Protein AF-A0A7K4DDS3-F1 (afdb_monomer_lite)

Foldseek 3Di:
DEAEEEAQEQVLLVDPVSVVVVVVVLVDLHHYDYHYDPDDRPPPVVRPDDDDDDDPVCPVVVVVVVVVVVCCSVVPDDD

Structure (mmCIF, N/CA/C/O backbone):
data_AF-A0A7K4DDS3-F1
#
_entry.id   AF-A0A7K4DDS3-F1
#
loop_
_atom_site.group_PDB
_atom_site.id
_atom_site.type_symbol
_atom_site.label_atom_id
_atom_site.label_alt_id
_atom_site.label_comp_id
_atom_site.label_asym_id
_atom_site.label_entity_id
_atom_site.label_seq_id
_atom_site.pdbx_PDB_ins_code
_atom_site.Cartn_x
_atom_site.Cartn_y
_atom_site.Cartn_z
_atom_site.occupancy
_atom_site.B_iso_or_equiv
_atom_site.auth_seq_id
_atom_site.auth_comp_id
_atom_site.auth_asym_id
_atom_site.auth_atom_id
_atom_site.pdbx_PDB_model_num
ATOM 1 N N . ARG A 1 1 ? -13.721 -7.590 5.049 1.00 84.94 1 ARG A N 1
ATOM 2 C CA . ARG A 1 1 ? -13.790 -6.251 4.401 1.00 84.94 1 ARG A CA 1
ATOM 3 C C . ARG A 1 1 ? -12.365 -5.851 4.041 1.00 84.94 1 ARG A C 1
ATOM 5 O O . ARG A 1 1 ? -11.495 -6.159 4.836 1.00 84.94 1 ARG A O 1
ATOM 12 N N . LEU A 1 2 ? -12.127 -5.249 2.876 1.00 90.62 2 LEU A N 1
ATOM 13 C CA . LEU A 1 2 ? -10.806 -4.768 2.449 1.00 90.62 2 LEU A CA 1
ATOM 14 C C . LEU A 1 2 ? -10.861 -3.245 2.321 1.00 90.62 2 LEU A C 1
ATOM 16 O O . LEU A 1 2 ? -11.814 -2.730 1.733 1.00 90.62 2 LEU A O 1
ATOM 20 N N . VAL A 1 3 ? -9.871 -2.545 2.871 1.00 93.88 3 VAL A N 1
ATOM 21 C CA . VAL A 1 3 ? -9.721 -1.090 2.729 1.00 93.88 3 VAL A CA 1
ATOM 22 C C . VAL A 1 3 ? -8.649 -0.799 1.681 1.00 93.88 3 VAL A C 1
ATOM 24 O O . VAL A 1 3 ? -7.564 -1.373 1.730 1.00 93.88 3 VAL A O 1
ATOM 27 N N . ILE A 1 4 ? -8.955 0.075 0.722 1.00 94.38 4 ILE A N 1
ATOM 28 C CA . ILE A 1 4 ? -8.014 0.517 -0.314 1.00 94.38 4 ILE A CA 1
ATOM 29 C C . ILE A 1 4 ? -7.756 2.008 -0.123 1.00 94.38 4 ILE A C 1
ATOM 31 O O . ILE A 1 4 ? -8.709 2.783 -0.036 1.00 94.38 4 ILE A O 1
ATOM 35 N N . ILE A 1 5 ? -6.484 2.398 -0.070 1.00 93.94 5 ILE A N 1
ATOM 36 C CA . ILE A 1 5 ? -6.056 3.790 0.078 1.00 93.94 5 ILE A CA 1
ATOM 37 C C . ILE A 1 5 ? -5.101 4.129 -1.069 1.00 93.94 5 ILE A C 1
ATOM 39 O O . ILE A 1 5 ? -3.999 3.596 -1.147 1.00 93.94 5 ILE A O 1
ATOM 43 N N . ASP A 1 6 ? -5.519 5.021 -1.958 1.00 92.69 6 ASP A N 1
ATOM 44 C CA . ASP A 1 6 ? -4.693 5.523 -3.058 1.00 92.69 6 ASP A CA 1
ATOM 45 C C .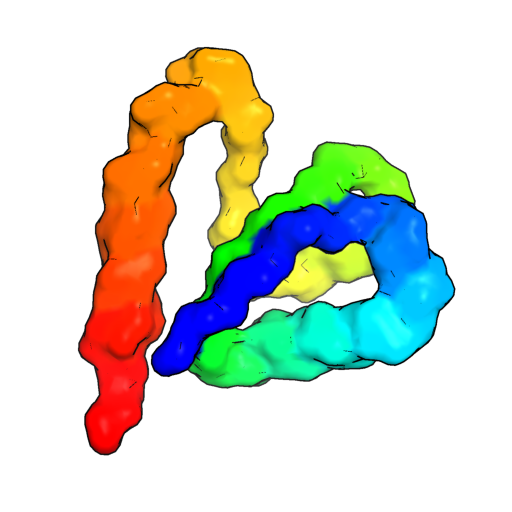 ASP A 1 6 ? -4.868 7.049 -3.125 1.00 92.69 6 ASP A C 1
ATOM 47 O O . ASP A 1 6 ? -5.933 7.516 -3.521 1.00 92.69 6 ASP A O 1
ATOM 51 N N . GLU A 1 7 ? -3.949 7.893 -2.641 1.00 91.94 7 GLU A N 1
ATOM 52 C CA . GLU A 1 7 ? -2.597 7.677 -2.085 1.00 91.94 7 GLU A CA 1
ATOM 53 C C . GLU A 1 7 ? -2.487 8.222 -0.643 1.00 91.94 7 GLU A C 1
ATOM 55 O O . GLU A 1 7 ? -3.163 9.182 -0.273 1.00 91.94 7 GLU A O 1
ATOM 60 N N . ILE A 1 8 ? -1.584 7.670 0.181 1.00 90.88 8 ILE A N 1
ATOM 61 C CA . ILE A 1 8 ? -1.067 8.348 1.384 1.00 90.88 8 ILE A CA 1
ATOM 62 C C . ILE A 1 8 ? 0.087 9.267 0.961 1.00 90.88 8 ILE A C 1
ATOM 64 O O . ILE A 1 8 ? 1.276 8.955 1.110 1.00 90.88 8 ILE A O 1
ATOM 68 N N . GLY A 1 9 ? -0.290 10.402 0.378 1.00 89.25 9 GLY A N 1
ATOM 69 C CA . GLY A 1 9 ? 0.617 11.429 -0.110 1.00 89.25 9 GLY A CA 1
ATOM 70 C C . GLY A 1 9 ? 0.785 12.590 0.868 1.00 89.25 9 GLY A C 1
ATOM 71 O O . GLY A 1 9 ? 0.114 12.709 1.895 1.00 89.25 9 GLY A O 1
ATOM 72 N N . LYS A 1 10 ? 1.708 13.502 0.546 1.00 84.88 10 LYS A N 1
ATOM 73 C CA . LYS A 1 10 ? 1.979 14.696 1.365 1.00 84.88 10 LYS A CA 1
ATOM 74 C C . LYS A 1 10 ? 0.740 15.590 1.516 1.00 84.88 10 LYS A C 1
ATOM 76 O O . LYS A 1 10 ? 0.571 16.206 2.565 1.00 84.88 10 LYS A O 1
ATOM 81 N N . MET A 1 11 ? -0.087 15.697 0.474 1.00 82.31 11 MET A N 1
ATOM 82 C CA . MET A 1 11 ? -1.253 16.587 0.462 1.00 82.31 11 MET A CA 1
ATOM 83 C C . MET A 1 11 ? -2.350 16.065 1.391 1.00 82.31 11 MET A C 1
ATOM 85 O O . MET A 1 11 ? -2.830 16.798 2.254 1.00 82.31 11 MET A O 1
ATOM 89 N N . GLU A 1 12 ? -2.670 14.782 1.268 1.00 83.38 12 GLU A N 1
ATOM 90 C CA . GLU A 1 12 ? -3.626 14.054 2.096 1.00 83.38 12 GLU A CA 1
ATOM 91 C C . GLU A 1 12 ? -3.155 14.050 3.548 1.00 83.38 12 GLU A C 1
ATOM 93 O O . GLU A 1 12 ? -3.927 14.331 4.468 1.00 83.38 12 GLU A O 1
ATOM 98 N N . TRP A 1 13 ? -1.848 13.859 3.756 1.00 86.31 13 TRP A N 1
ATOM 99 C CA . TRP A 1 13 ? -1.256 13.883 5.082 1.00 86.31 13 TRP A CA 1
ATOM 100 C C . TRP A 1 13 ? -1.369 15.238 5.772 1.00 86.31 13 TRP A C 1
ATOM 102 O O . TRP A 1 13 ? -1.200 15.271 6.976 1.00 86.31 13 TRP A O 1
ATOM 112 N N . TYR A 1 14 ? -1.647 16.372 5.121 1.00 85.94 14 TYR A N 1
ATOM 113 C CA . TYR A 1 14 ? -1.880 17.628 5.860 1.00 85.94 14 TYR A CA 1
ATOM 114 C C . TYR A 1 14 ? -3.256 17.701 6.533 1.00 85.94 14 TYR A C 1
ATOM 116 O O . TYR A 1 14 ? -3.447 18.528 7.427 1.00 85.94 14 TYR A O 1
ATOM 124 N N . SER A 1 15 ? -4.186 16.814 6.179 1.00 90.06 15 SER A N 1
ATOM 125 C CA . SER A 1 15 ? -5.468 16.689 6.865 1.00 90.06 15 SER A CA 1
ATOM 126 C C . SER A 1 15 ? -5.310 15.906 8.170 1.00 90.06 15 SER A C 1
ATOM 128 O O . SER A 1 15 ? -4.986 14.719 8.169 1.00 90.06 15 SER A O 1
ATOM 130 N N . GLY A 1 16 ? -5.585 16.554 9.306 1.00 89.06 16 GLY A N 1
ATOM 131 C CA . GLY A 1 16 ? -5.578 15.885 10.613 1.00 89.06 16 GLY A CA 1
ATOM 132 C C . GLY A 1 16 ? -6.594 14.741 10.700 1.00 89.06 16 GLY A C 1
ATOM 133 O O . GLY A 1 16 ? -6.288 13.699 11.270 1.00 89.06 16 GLY A O 1
ATOM 134 N N . ALA A 1 17 ? -7.763 14.900 10.071 1.00 91.81 17 ALA A N 1
ATOM 135 C CA . ALA A 1 17 ? -8.776 13.848 10.003 1.00 91.81 17 ALA A CA 1
ATOM 136 C C . ALA A 1 17 ? -8.294 12.641 9.186 1.00 91.81 17 ALA A C 1
ATOM 138 O O . ALA A 1 17 ? -8.516 11.502 9.583 1.00 91.81 17 ALA A O 1
ATOM 139 N N . PHE A 1 18 ? -7.587 12.886 8.078 1.00 91.69 18 PHE A N 1
ATOM 140 C CA . PHE A 1 18 ? -7.015 11.812 7.268 1.00 91.69 18 PHE A CA 1
ATOM 141 C C . PHE A 1 18 ? -5.935 11.046 8.038 1.00 91.69 18 PHE A C 1
ATOM 143 O O . PHE A 1 18 ? -5.967 9.822 8.060 1.00 91.69 18 PHE A O 1
ATOM 150 N N . ARG A 1 19 ? -5.031 11.751 8.736 1.00 89.25 19 ARG A N 1
ATOM 151 C CA . ARG A 1 19 ? -4.031 11.106 9.607 1.00 89.25 19 ARG A CA 1
ATOM 152 C C . ARG A 1 19 ? -4.681 10.204 10.655 1.00 89.25 19 ARG A C 1
ATOM 154 O O . ARG A 1 19 ? -4.225 9.083 10.828 1.00 89.25 19 ARG A O 1
ATOM 161 N N . GLY A 1 20 ? -5.732 10.691 11.320 1.00 90.06 20 GLY A N 1
ATOM 162 C CA . GLY A 1 20 ? -6.469 9.921 12.326 1.00 90.06 20 GLY A CA 1
ATOM 163 C C . GLY A 1 20 ? -7.062 8.638 11.747 1.00 90.06 20 GLY A C 1
ATOM 164 O O . GLY A 1 20 ? -6.789 7.563 12.265 1.00 90.06 20 GLY A O 1
ATOM 165 N N . LEU A 1 21 ? -7.771 8.736 10.618 1.00 91.38 21 LEU A N 1
ATOM 166 C CA . LEU A 1 21 ? -8.355 7.573 9.941 1.00 91.38 21 LEU A CA 1
ATOM 167 C C . LEU A 1 21 ? -7.301 6.562 9.483 1.00 91.38 21 LEU A C 1
ATOM 169 O O . LEU A 1 21 ? -7.478 5.363 9.659 1.00 91.38 21 LEU A O 1
ATOM 173 N N . VAL A 1 22 ? -6.194 7.032 8.904 1.00 89.81 22 VAL A N 1
ATOM 174 C CA . VAL A 1 22 ? -5.103 6.147 8.480 1.00 89.81 22 VAL A CA 1
ATOM 175 C C . VAL A 1 22 ? -4.506 5.411 9.680 1.00 89.81 22 VAL A C 1
ATOM 177 O O . VAL A 1 22 ? -4.224 4.221 9.590 1.00 89.81 22 VAL A O 1
ATOM 180 N N . GLN A 1 23 ? -4.333 6.102 10.806 1.00 87.56 23 GLN A N 1
ATOM 181 C CA . GLN A 1 23 ? -3.792 5.509 12.023 1.00 87.56 23 GLN A CA 1
ATOM 182 C C . G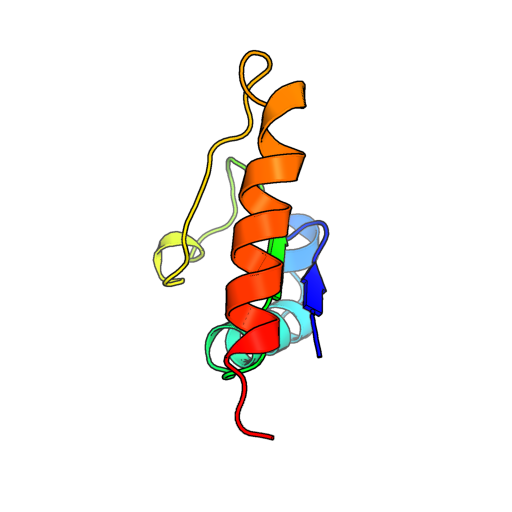LN A 1 23 ? -4.754 4.475 12.627 1.00 87.56 23 GLN A C 1
ATOM 184 O O . GLN A 1 23 ? -4.329 3.365 12.929 1.00 87.56 23 GLN A O 1
ATOM 189 N N . GLU A 1 24 ? -6.048 4.794 12.698 1.00 89.75 24 GLU A N 1
ATOM 190 C CA . GLU A 1 24 ? -7.096 3.856 13.120 1.00 89.75 24 GLU A CA 1
ATOM 191 C C . GLU A 1 24 ? -7.135 2.600 12.239 1.00 89.75 24 GLU A C 1
ATOM 193 O O . GLU A 1 24 ? -7.234 1.492 12.763 1.00 89.75 24 GLU A O 1
ATOM 198 N N . GLU A 1 25 ? -7.009 2.743 10.915 1.00 90.44 25 GLU A N 1
ATOM 199 C CA . GLU A 1 25 ? -7.058 1.589 10.012 1.00 90.44 25 GLU A CA 1
ATOM 200 C C . GLU A 1 25 ? -5.796 0.726 10.040 1.00 90.44 25 GLU A C 1
ATOM 202 O O . GLU A 1 25 ? -5.889 -0.479 9.816 1.00 90.44 25 GLU A O 1
ATOM 207 N N . PHE A 1 26 ? -4.623 1.291 10.337 1.00 84.25 26 PHE A N 1
ATOM 208 C CA . PHE A 1 26 ? -3.416 0.482 10.543 1.00 84.25 26 PHE A CA 1
ATOM 209 C C . PHE A 1 26 ? -3.408 -0.258 11.889 1.00 84.25 26 PHE A C 1
ATOM 211 O O . PHE A 1 26 ? -2.726 -1.278 12.002 1.00 84.25 26 PHE A O 1
ATOM 218 N N . ASP A 1 27 ? -4.175 0.211 12.876 1.00 85.69 27 ASP A N 1
ATOM 219 C CA . ASP A 1 27 ? -4.367 -0.469 14.163 1.00 85.69 27 ASP A CA 1
ATOM 220 C C . ASP A 1 27 ? -5.537 -1.477 14.138 1.00 85.69 27 ASP A C 1
ATOM 222 O O . ASP A 1 27 ? -5.664 -2.326 15.028 1.00 85.69 27 ASP A O 1
ATOM 226 N N . ALA A 1 28 ? -6.401 -1.411 13.122 1.00 87.00 28 ALA A N 1
ATOM 227 C CA . ALA A 1 28 ? -7.549 -2.292 12.975 1.00 87.00 28 ALA A CA 1
ATOM 228 C C . ALA A 1 28 ? -7.153 -3.692 12.454 1.00 87.00 28 ALA A C 1
ATOM 230 O O . ALA A 1 28 ? -6.218 -3.843 11.670 1.00 87.00 28 ALA A O 1
ATOM 231 N N . PRO A 1 29 ? -7.924 -4.747 12.789 1.00 86.81 29 PRO A N 1
ATOM 232 C CA . PRO A 1 29 ? -7.738 -6.078 12.202 1.00 86.81 29 PRO A CA 1
ATOM 233 C C . PRO A 1 29 ? -8.201 -6.155 10.737 1.00 86.81 29 PRO A C 1
ATOM 235 O O . PRO A 1 29 ? -8.075 -7.201 10.099 1.00 86.81 29 PRO A O 1
ATOM 238 N N . THR A 1 30 ? -8.796 -5.084 10.204 1.00 89.69 30 THR A N 1
ATOM 239 C CA . THR A 1 30 ? -9.280 -5.046 8.825 1.00 89.69 30 THR A CA 1
ATOM 240 C C . THR A 1 30 ? -8.085 -4.991 7.872 1.00 89.69 30 THR A C 1
ATOM 242 O O . THR A 1 30 ? -7.280 -4.069 7.969 1.00 89.69 30 THR A O 1
ATOM 245 N N . PRO A 1 31 ? -7.963 -5.917 6.907 1.00 91.19 31 PRO A N 1
ATOM 246 C CA . PRO A 1 31 ? -6.875 -5.854 5.946 1.00 91.19 31 PRO A CA 1
ATOM 247 C C . PRO A 1 31 ? -6.984 -4.602 5.074 1.00 91.19 31 PRO A C 1
ATOM 249 O O . PRO A 1 31 ? -8.071 -4.234 4.608 1.00 91.19 31 PRO A O 1
ATOM 252 N N . SER A 1 32 ? -5.836 -3.978 4.819 1.00 92.25 32 SER A N 1
ATOM 253 C CA . SER A 1 32 ? -5.713 -2.767 4.018 1.00 92.25 32 SER A C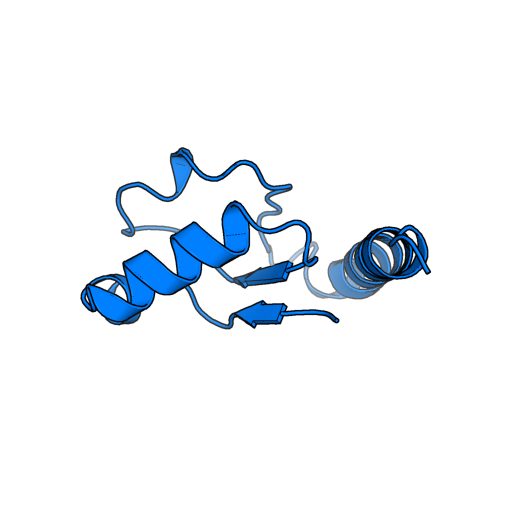A 1
ATOM 254 C C . SER A 1 32 ? -4.598 -2.884 2.976 1.00 92.25 32 SER A C 1
ATOM 256 O O . SER A 1 32 ? -3.597 -3.577 3.167 1.00 92.25 32 SER A O 1
ATOM 258 N N . VAL A 1 33 ? -4.792 -2.212 1.841 1.00 94.38 33 VAL A N 1
ATOM 259 C CA . VAL A 1 33 ? -3.767 -1.997 0.813 1.00 94.38 33 VAL A CA 1
ATOM 260 C C . VAL A 1 33 ? -3.679 -0.502 0.563 1.00 94.38 33 VAL A C 1
ATOM 262 O O . VAL A 1 33 ? -4.694 0.136 0.281 1.00 94.38 33 VAL A O 1
ATOM 265 N N . ALA A 1 34 ? -2.472 0.048 0.658 1.00 93.25 34 ALA A N 1
ATOM 266 C CA . ALA A 1 34 ? -2.235 1.472 0.488 1.00 93.25 34 ALA A CA 1
ATOM 267 C C . ALA A 1 34 ? -1.057 1.745 -0.453 1.00 93.25 34 ALA A C 1
ATOM 269 O O . ALA A 1 34 ? -0.057 1.024 -0.420 1.00 93.25 34 ALA A O 1
ATOM 270 N N . THR A 1 35 ? -1.149 2.809 -1.250 1.00 93.62 35 THR A N 1
ATOM 271 C CA . THR A 1 35 ? 0.012 3.423 -1.907 1.00 93.62 35 THR A CA 1
ATOM 272 C C . THR A 1 35 ? 0.541 4.555 -1.027 1.00 93.62 35 THR A C 1
ATOM 274 O O . THR A 1 35 ? -0.223 5.271 -0.378 1.00 93.62 35 THR A O 1
ATOM 277 N N . ILE A 1 36 ? 1.865 4.690 -0.952 1.00 90.31 36 ILE A N 1
ATOM 278 C CA . ILE A 1 36 ? 2.532 5.725 -0.156 1.00 90.31 36 ILE A CA 1
ATOM 279 C C . ILE A 1 36 ? 3.470 6.533 -1.042 1.00 90.31 36 ILE A C 1
ATOM 281 O O . ILE A 1 36 ? 4.174 5.969 -1.888 1.00 90.31 36 ILE A O 1
ATOM 285 N N . ALA A 1 37 ? 3.544 7.840 -0.800 1.00 87.75 37 ALA A N 1
ATOM 286 C CA . ALA A 1 37 ? 4.542 8.665 -1.462 1.00 87.75 37 ALA A CA 1
ATOM 287 C C . ALA A 1 37 ? 5.946 8.187 -1.070 1.00 87.75 37 ALA A C 1
ATOM 289 O O . ALA A 1 37 ? 6.286 8.106 0.111 1.00 87.75 37 ALA A O 1
ATOM 290 N N . GLN A 1 38 ? 6.808 7.951 -2.062 1.00 83.50 38 GLN A N 1
ATOM 291 C CA . GLN A 1 38 ? 8.192 7.509 -1.833 1.00 83.50 38 GLN A CA 1
ATOM 292 C C . GLN A 1 38 ? 8.999 8.509 -0.978 1.00 83.50 38 GLN A C 1
ATOM 294 O O . GLN A 1 38 ? 10.013 8.154 -0.378 1.00 83.50 38 GLN A O 1
ATOM 299 N N . ARG A 1 39 ? 8.591 9.786 -0.942 1.00 81.69 39 ARG A N 1
ATOM 300 C CA . ARG A 1 39 ? 9.242 10.853 -0.171 1.00 81.69 39 ARG A CA 1
ATOM 301 C C . ARG A 1 39 ? 8.211 11.817 0.403 1.00 81.69 39 ARG A C 1
ATOM 303 O O . ARG A 1 39 ? 7.231 12.151 -0.252 1.00 81.69 39 ARG A O 1
ATOM 310 N N . GLY A 1 40 ? 8.529 12.390 1.564 1.00 69.88 40 GLY A N 1
ATOM 311 C CA . GLY A 1 40 ? 7.883 13.619 2.034 1.00 69.88 40 GLY A CA 1
ATOM 312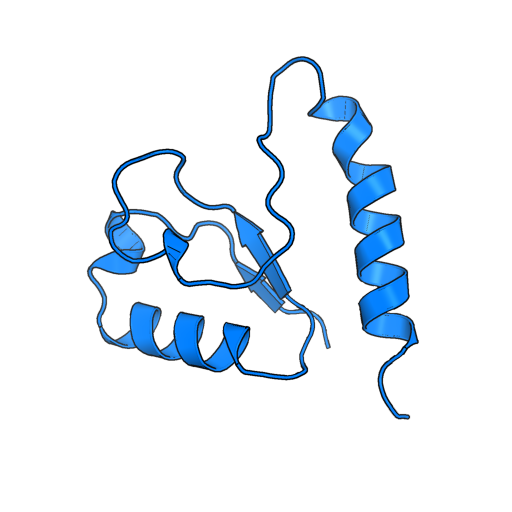 C C . GLY A 1 40 ? 6.659 13.443 2.930 1.00 69.88 40 GLY A C 1
ATOM 313 O O . GLY A 1 40 ? 5.940 14.422 3.124 1.00 69.88 40 GLY A O 1
ATOM 314 N N . VAL A 1 41 ? 6.454 12.257 3.510 1.00 72.25 41 VAL A N 1
ATOM 315 C CA . VAL A 1 41 ? 5.409 12.014 4.516 1.00 72.25 41 VAL A CA 1
ATOM 316 C C . VAL A 1 41 ? 6.064 11.607 5.845 1.00 72.25 41 VAL A C 1
ATOM 318 O O . VAL A 1 41 ? 6.449 10.451 6.018 1.00 72.25 41 VAL A O 1
ATOM 321 N N . PRO A 1 42 ? 6.270 12.554 6.779 1.00 73.06 42 PRO A N 1
ATOM 322 C CA . PRO A 1 42 ? 6.854 12.256 8.085 1.00 73.06 42 PRO A CA 1
ATOM 323 C C . PRO A 1 42 ? 5.948 11.328 8.905 1.00 73.06 42 PRO A C 1
ATOM 325 O O . PRO A 1 42 ? 4.750 11.597 9.014 1.00 73.06 42 PRO A O 1
ATOM 328 N N . GLY A 1 43 ? 6.525 10.292 9.522 1.00 72.12 43 GLY A N 1
ATOM 329 C CA . GLY A 1 43 ? 5.829 9.390 10.448 1.00 72.12 43 GLY A CA 1
ATOM 330 C C . GLY A 1 43 ? 5.277 8.101 9.833 1.00 72.12 43 GLY A C 1
ATOM 331 O O . GLY A 1 43 ? 4.808 7.245 10.578 1.00 72.12 43 GLY A O 1
ATOM 332 N N . LEU A 1 44 ? 5.350 7.925 8.506 1.00 72.62 44 LEU A N 1
ATOM 333 C CA . LEU A 1 44 ? 4.952 6.671 7.844 1.00 72.62 44 LEU A CA 1
ATOM 334 C C . LEU A 1 44 ? 5.865 5.482 8.194 1.00 72.62 44 LEU A C 1
ATOM 336 O O . LEU A 1 44 ? 5.451 4.333 8.091 1.00 72.62 44 LEU A O 1
ATOM 340 N N . ASP A 1 45 ? 7.093 5.753 8.629 1.00 72.81 45 ASP A N 1
ATOM 341 C CA . ASP A 1 45 ? 8.082 4.772 9.083 1.00 72.81 45 ASP A CA 1
ATOM 342 C C . ASP A 1 45 ? 7.642 3.988 10.329 1.00 72.81 45 ASP A C 1
ATOM 344 O O . ASP A 1 45 ? 8.171 2.914 10.609 1.00 72.81 45 ASP A O 1
ATOM 348 N N . GLN A 1 46 ? 6.658 4.504 11.067 1.00 74.44 46 GLN A N 1
ATOM 349 C CA . GLN A 1 46 ? 6.126 3.872 12.273 1.00 74.44 46 GLN A CA 1
ATOM 350 C C . GLN A 1 46 ? 5.039 2.831 11.976 1.00 74.44 46 GLN A C 1
ATOM 352 O O . GLN A 1 46 ? 4.689 2.043 12.857 1.00 74.44 46 GLN A O 1
ATOM 357 N N . ILE A 1 47 ? 4.512 2.801 10.749 1.00 75.94 47 ILE A N 1
ATOM 358 C CA . ILE A 1 47 ? 3.468 1.855 10.355 1.00 75.94 47 ILE A CA 1
ATOM 359 C C . ILE A 1 47 ? 4.081 0.474 10.128 1.00 75.94 47 ILE A C 1
ATOM 361 O O . ILE A 1 47 ? 4.994 0.283 9.324 1.00 75.94 47 ILE A O 1
ATOM 365 N N . ARG A 1 48 ? 3.541 -0.524 10.830 1.00 80.69 48 ARG A N 1
ATOM 366 C CA . ARG A 1 48 ? 3.941 -1.924 10.679 1.00 80.69 48 ARG A CA 1
ATOM 367 C C . ARG A 1 48 ? 3.166 -2.565 9.537 1.00 80.69 48 ARG A C 1
ATOM 369 O O . ARG A 1 48 ? 2.099 -3.128 9.744 1.00 80.69 48 ARG A O 1
ATOM 376 N N . ALA A 1 49 ? 3.731 -2.509 8.339 1.00 86.12 49 ALA A N 1
ATOM 377 C CA . ALA A 1 49 ? 3.166 -3.148 7.157 1.00 86.12 49 ALA A CA 1
ATOM 378 C C . ALA A 1 49 ? 4.252 -3.826 6.315 1.00 86.12 49 ALA A C 1
ATOM 380 O O . ALA A 1 49 ? 5.438 -3.495 6.400 1.00 86.12 49 ALA A O 1
ATOM 381 N N . ARG A 1 50 ? 3.841 -4.758 5.448 1.00 88.88 50 ARG A N 1
ATOM 382 C CA . ARG A 1 50 ? 4.691 -5.215 4.345 1.00 88.88 50 ARG A CA 1
ATOM 383 C C . ARG A 1 50 ? 4.783 -4.082 3.324 1.00 88.88 50 ARG A C 1
ATOM 385 O O . ARG A 1 50 ? 3.809 -3.792 2.637 1.00 88.88 50 ARG A O 1
ATOM 392 N N . VAL A 1 51 ? 5.958 -3.475 3.204 1.00 89.38 51 VAL A N 1
ATOM 393 C CA . VAL A 1 51 ? 6.229 -2.431 2.208 1.00 89.38 51 VAL A CA 1
ATOM 394 C C . VAL A 1 51 ? 6.934 -3.046 1.006 1.00 89.38 51 VAL A C 1
ATOM 396 O O . VAL A 1 51 ? 7.884 -3.814 1.156 1.00 89.38 51 VAL A O 1
ATOM 399 N N . VAL A 1 52 ? 6.469 -2.700 -0.192 1.00 92.12 52 VAL A N 1
ATOM 400 C CA . VAL A 1 52 ? 7.089 -3.105 -1.455 1.00 92.12 52 VAL A CA 1
ATOM 401 C C . VAL A 1 52 ? 7.313 -1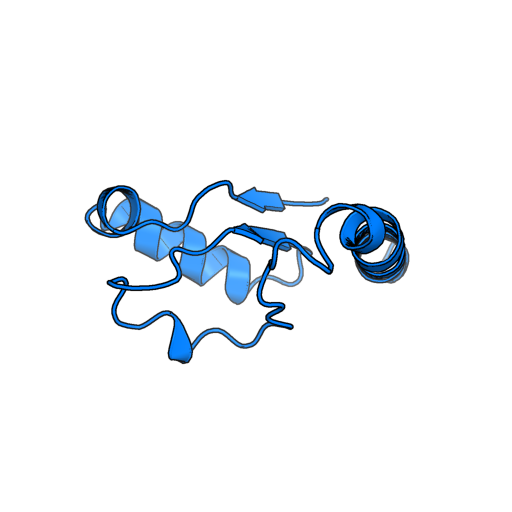.858 -2.297 1.00 92.12 52 VAL A C 1
ATOM 403 O O . VAL A 1 52 ? 6.373 -1.123 -2.588 1.00 92.12 52 VAL A O 1
ATOM 406 N N . GLU A 1 53 ? 8.559 -1.611 -2.692 1.00 93.00 53 GLU A N 1
ATOM 407 C CA . GLU A 1 53 ? 8.868 -0.535 -3.629 1.00 93.00 53 GLU A CA 1
ATOM 408 C C . GLU A 1 53 ? 8.443 -0.943 -5.044 1.00 93.00 53 GLU A C 1
ATOM 410 O O . GLU A 1 53 ? 8.929 -1.934 -5.599 1.00 93.00 53 GLU A O 1
ATOM 415 N N . VAL A 1 54 ? 7.543 -0.165 -5.646 1.00 94.81 54 VAL A N 1
ATOM 416 C CA . VAL A 1 54 ? 7.146 -0.357 -7.042 1.00 94.81 54 VAL A CA 1
ATOM 417 C C . VAL A 1 54 ? 8.215 0.245 -7.949 1.00 94.81 54 VAL A C 1
ATOM 419 O O . VAL A 1 54 ? 8.483 1.444 -7.932 1.00 94.81 54 VAL A O 1
ATOM 422 N N . THR A 1 55 ? 8.805 -0.593 -8.788 1.00 95.75 55 THR A N 1
ATOM 423 C CA . THR A 1 55 ? 9.793 -0.224 -9.798 1.00 95.75 55 THR A CA 1
ATOM 424 C C . THR A 1 55 ? 9.263 -0.575 -11.182 1.00 95.75 55 THR A C 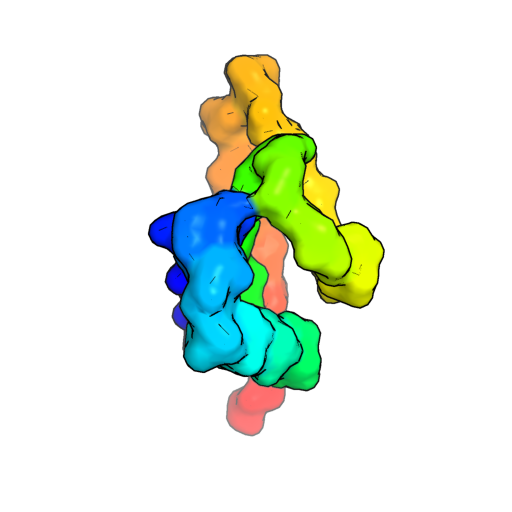1
ATOM 426 O O . THR A 1 55 ? 8.353 -1.387 -11.342 1.00 95.75 55 THR A O 1
ATOM 429 N N . ARG A 1 56 ? 9.875 -0.022 -12.233 1.00 96.38 56 ARG A N 1
ATOM 430 C CA . ARG A 1 56 ? 9.524 -0.411 -13.611 1.00 96.38 56 ARG A CA 1
ATOM 431 C C . ARG A 1 56 ? 9.709 -1.909 -13.873 1.00 96.38 56 ARG A C 1
ATOM 433 O O . ARG A 1 56 ? 8.991 -2.453 -14.697 1.00 96.38 56 ARG A O 1
ATOM 440 N N . ALA A 1 57 ? 10.658 -2.549 -13.189 1.00 97.44 57 ALA A N 1
ATOM 441 C CA . ALA A 1 57 ? 10.986 -3.956 -13.394 1.00 97.44 57 ALA A CA 1
ATOM 442 C C . ALA A 1 57 ? 10.001 -4.918 -12.710 1.00 97.44 57 ALA A C 1
ATOM 444 O O . ALA A 1 57 ? 9.835 -6.035 -13.186 1.00 97.44 57 ALA A O 1
ATOM 445 N N . ASN A 1 58 ? 9.354 -4.505 -11.613 1.00 96.19 58 ASN A N 1
ATOM 446 C CA . ASN A 1 58 ? 8.437 -5.370 -10.860 1.00 96.19 58 ASN A CA 1
ATOM 447 C C . ASN A 1 58 ? 6.951 -5.021 -11.043 1.00 96.19 58 ASN A C 1
ATOM 449 O O . ASN A 1 58 ? 6.107 -5.863 -10.749 1.00 96.19 58 ASN A O 1
ATOM 453 N N . ARG A 1 59 ? 6.619 -3.826 -11.558 1.00 95.81 59 ARG A N 1
ATOM 454 C CA . ARG A 1 59 ? 5.239 -3.316 -11.652 1.00 95.81 59 ARG A CA 1
ATOM 455 C C . ARG A 1 59 ? 4.270 -4.314 -12.282 1.00 95.81 59 ARG A C 1
ATOM 457 O O . ARG A 1 59 ? 3.197 -4.546 -11.736 1.00 95.81 59 ARG A O 1
ATOM 464 N N . ASP A 1 60 ? 4.655 -4.903 -13.409 1.00 95.88 60 ASP A N 1
ATOM 465 C CA . ASP A 1 60 ? 3.747 -5.724 -14.214 1.00 95.88 60 ASP A CA 1
ATOM 466 C C . ASP A 1 60 ? 3.555 -7.141 -13.626 1.00 95.88 60 ASP A C 1
ATOM 468 O O . ASP A 1 60 ? 2.603 -7.836 -13.976 1.00 95.88 60 ASP A O 1
ATOM 472 N N . HIS A 1 61 ? 4.413 -7.554 -12.683 1.00 94.75 61 HIS A N 1
ATOM 473 C CA . HIS A 1 61 ? 4.336 -8.849 -11.995 1.00 94.75 61 HIS A CA 1
ATOM 474 C C . HIS A 1 61 ? 3.921 -8.739 -10.521 1.00 94.75 61 HIS A C 1
ATOM 476 O O . HIS A 1 61 ? 3.694 -9.759 -9.878 1.00 94.75 61 HIS A O 1
ATOM 482 N N . LEU A 1 62 ? 3.771 -7.522 -9.989 1.00 95.31 62 LEU A N 1
ATOM 483 C CA . LEU A 1 62 ? 3.424 -7.299 -8.584 1.00 95.31 62 LEU A CA 1
ATOM 484 C C . LEU A 1 62 ? 1.983 -7.707 -8.255 1.00 95.31 62 LEU A C 1
ATOM 486 O O . LEU A 1 62 ? 1.694 -8.152 -7.146 1.00 95.31 62 LEU A O 1
ATOM 490 N N . LEU A 1 63 ? 1.066 -7.528 -9.211 1.00 93.50 63 LEU A N 1
ATOM 491 C CA . LEU A 1 63 ? -0.366 -7.708 -8.983 1.00 93.50 63 LEU A CA 1
ATOM 492 C C . LEU A 1 63 ? -0.721 -9.134 -8.511 1.00 93.50 63 LEU A C 1
ATOM 494 O O . LEU A 1 63 ? -1.389 -9.239 -7.483 1.00 93.50 63 LEU A O 1
ATOM 498 N N . PRO A 1 64 ? -0.258 -10.223 -9.160 1.00 94.38 64 PRO A N 1
ATOM 499 C CA . PRO A 1 64 ? -0.512 -11.580 -8.674 1.00 94.38 64 PRO A CA 1
ATOM 500 C C . PRO A 1 64 ? -0.005 -11.837 -7.247 1.00 94.38 64 PRO A C 1
ATOM 502 O O . PRO A 1 64 ? -0.670 -12.523 -6.471 1.00 94.38 64 PRO A O 1
ATOM 505 N N . GLU A 1 65 ? 1.154 -11.280 -6.878 1.00 93.88 65 GLU A N 1
ATOM 506 C CA . GLU A 1 65 ? 1.722 -11.443 -5.535 1.00 93.88 65 GLU A CA 1
ATOM 507 C C . GLU A 1 65 ? 0.888 -10.727 -4.468 1.00 93.88 65 GLU A C 1
ATOM 509 O O . GLU A 1 65 ? 0.611 -11.291 -3.407 1.00 93.88 65 GLU A O 1
ATOM 514 N N . LEU A 1 66 ? 0.482 -9.484 -4.747 1.00 93.44 66 LEU A N 1
ATOM 515 C CA . LEU A 1 66 ? -0.364 -8.702 -3.848 1.00 93.44 66 LEU A CA 1
ATOM 516 C C . LEU A 1 66 ? -1.758 -9.316 -3.723 1.00 93.44 66 LEU A C 1
ATOM 518 O O . LEU A 1 66 ? -2.291 -9.405 -2.621 1.00 93.44 66 LEU A O 1
ATOM 522 N N . GLU A 1 67 ? -2.335 -9.794 -4.824 1.00 93.12 67 GLU A N 1
ATOM 523 C CA . GLU A 1 67 ? -3.644 -10.441 -4.809 1.00 93.12 67 GLU A CA 1
ATOM 524 C C . GLU A 1 67 ? -3.633 -11.721 -3.960 1.00 93.12 67 GLU A C 1
ATOM 526 O O . GLU A 1 67 ? -4.544 -11.943 -3.160 1.00 93.12 67 GLU A O 1
ATOM 531 N N . ALA A 1 68 ? -2.592 -12.550 -4.083 1.00 92.56 68 ALA A N 1
ATOM 532 C CA . ALA A 1 68 ? -2.443 -13.748 -3.261 1.00 92.56 68 ALA A CA 1
ATOM 533 C C . ALA A 1 68 ? -2.308 -13.422 -1.763 1.00 92.56 68 ALA A C 1
ATOM 535 O O . ALA A 1 68 ? -2.851 -14.145 -0.928 1.00 92.56 68 ALA A O 1
ATOM 536 N N . GLU A 1 69 ? -1.602 -12.343 -1.418 1.00 91.75 69 GLU A N 1
ATOM 537 C CA . GLU A 1 69 ? -1.480 -11.853 -0.040 1.00 91.75 69 GLU A CA 1
ATOM 538 C C . GLU A 1 69 ? -2.827 -11.372 0.507 1.00 91.75 69 GLU A C 1
ATOM 540 O O . GLU A 1 69 ? -3.271 -11.822 1.559 1.00 91.75 69 GLU A O 1
ATOM 545 N N . VAL A 1 70 ? -3.519 -10.512 -0.243 1.00 91.56 70 VAL A N 1
ATOM 546 C CA . VAL A 1 70 ? -4.822 -9.964 0.148 1.00 91.56 70 VAL A CA 1
ATOM 547 C C . VAL A 1 70 ? -5.849 -11.074 0.330 1.00 91.56 70 VAL A C 1
ATOM 549 O O . VAL A 1 70 ? -6.600 -11.053 1.300 1.00 91.56 70 VAL A O 1
ATOM 552 N N . ARG A 1 71 ? -5.873 -12.079 -0.554 1.00 91.44 71 ARG A N 1
ATOM 553 C CA . ARG A 1 71 ? -6.771 -13.233 -0.403 1.00 91.44 71 ARG A CA 1
ATOM 554 C C . ARG A 1 71 ? -6.500 -14.018 0.878 1.00 91.44 71 ARG A C 1
ATOM 556 O O . ARG A 1 71 ? -7.464 -14.442 1.505 1.00 91.44 71 ARG A O 1
ATOM 563 N N . ARG A 1 72 ? -5.235 -14.182 1.282 1.00 89.75 72 ARG A N 1
ATOM 564 C CA . ARG A 1 72 ? -4.884 -14.805 2.570 1.00 89.75 72 ARG A CA 1
ATOM 565 C C . ARG A 1 72 ? -5.388 -13.960 3.739 1.00 89.75 72 ARG A C 1
ATOM 567 O O . ARG A 1 72 ? -6.142 -14.458 4.560 1.00 89.75 72 ARG A O 1
ATOM 574 N N . LEU A 1 73 ? -5.088 -12.663 3.743 1.00 87.50 73 LEU A N 1
ATOM 575 C CA . LEU A 1 73 ? -5.500 -11.750 4.816 1.00 87.50 73 LEU A CA 1
ATOM 576 C C . LEU A 1 73 ? -7.026 -11.607 4.952 1.00 87.50 73 LEU A C 1
ATOM 578 O O . LEU A 1 73 ? -7.542 -11.473 6.057 1.00 87.50 73 LEU A O 1
ATOM 582 N N . VAL A 1 74 ? -7.759 -11.620 3.837 1.00 87.31 74 VAL A N 1
ATOM 583 C CA . VAL A 1 74 ? -9.229 -11.544 3.834 1.00 87.31 74 VAL A CA 1
ATOM 584 C C . VAL A 1 74 ? -9.865 -12.905 4.146 1.00 87.31 74 VAL A C 1
ATOM 586 O O . VAL A 1 74 ? -10.940 -12.938 4.740 1.00 87.31 74 VAL A O 1
ATOM 589 N N . GLY A 1 75 ? -9.227 -14.007 3.741 1.00 75.06 75 GLY A N 1
ATOM 590 C CA . GLY A 1 75 ? -9.701 -15.378 3.952 1.00 75.06 75 GLY A CA 1
ATOM 591 C C . GLY A 1 75 ? -9.457 -15.931 5.360 1.00 75.06 75 GLY A C 1
ATOM 592 O O . GLY A 1 75 ? -10.218 -16.790 5.789 1.00 75.06 75 GLY A O 1
ATOM 593 N N . ASP A 1 76 ? -8.460 -15.411 6.083 1.00 60.25 76 ASP A N 1
ATOM 594 C CA . ASP A 1 76 ? -8.114 -15.800 7.463 1.00 60.25 76 ASP A CA 1
ATOM 595 C C . ASP A 1 76 ? -8.837 -14.963 8.547 1.00 60.25 76 ASP A C 1
ATOM 597 O O . ASP A 1 76 ? -8.527 -15.065 9.736 1.00 60.25 76 ASP A O 1
ATOM 601 N N . GLY A 1 77 ? -9.807 -14.120 8.175 1.00 50.69 77 GLY A N 1
ATOM 602 C CA . GLY A 1 77 ? -10.622 -13.385 9.150 1.00 50.69 77 GLY A CA 1
ATOM 603 C C . GLY A 1 77 ? -11.567 -14.319 9.926 1.00 50.69 77 GLY A C 1
ATOM 604 O O . GLY A 1 77 ? -12.085 -15.264 9.330 1.00 50.69 77 GLY A O 1
ATOM 605 N N . PRO A 1 78 ? -11.838 -14.082 11.229 1.00 47.38 78 PRO A N 1
ATOM 606 C CA . PRO A 1 78 ? -12.822 -14.880 11.952 1.00 47.38 78 PRO A CA 1
ATOM 607 C C . PRO A 1 78 ? -14.189 -14.678 11.285 1.00 47.38 78 PRO A C 1
ATOM 609 O O . PRO A 1 78 ? -14.646 -13.542 11.133 1.00 47.38 78 PRO A O 1
ATOM 612 N N . GLY A 1 79 ? -14.782 -15.783 10.827 1.00 47.22 79 GLY A N 1
ATOM 613 C CA . GLY A 1 79 ? -16.180 -15.831 10.397 1.00 47.22 79 GLY A CA 1
ATOM 614 C C . GLY A 1 79 ? -17.140 -15.592 11.551 1.00 47.22 79 GLY A C 1
ATOM 615 O O . GLY A 1 79 ? -16.774 -15.917 12.704 1.00 47.22 79 GLY A O 1
#

pLDDT: mean 86.51, std 10.51, range [47.22, 97.44]

Sequence (79 aa):
RLVIIDEIGKMEWYSGAFRGLVQEEFDAPTPSVATIAQRGVPGLDQIRARVVEVTRANRDHLLPELEAEVRRLVGDGPG

Radius of gyration: 13.51 Å; chains: 1; bounding box: 27×34×28 Å

Secondary structure (DSSP, 8-state):
--EEEEEE-TTGGG-HHHHHHHHHHHHSSS-EEEEE-SSS-TTGGG--S------TTTHHHHHHHHHHHHHHHHHTS--